Protein AF-A0A4Y3KNE2-F1 (afdb_monomer)

Nearest PDB structures (foldseek):
  3o10-assembly2_C  TM=8.132E-01  e=6.187E-01  Homo sapiens

Secondary structure (DSSP, 8-state):
---EEE--HHHHHHHHHHHHHHHHHHHHHHHTPPSSS-HHHHHHHHHHHHHHHHHHHHHHHHHHSEEE----HHHHHHHHHHT-HHHHHHHHHHHHTS-----

Foldseek 3Di:
DFDKDFDDLVLLVVLLVLLVVLQVLLVVLVVVDDPDDDPSNVSSLVSNLSSLQSNLQSLCCVQPRMDGPDPPLLVSLVSLVVSPDVSPVSSVVSVVSDPPPDD

Structure (mmCIF, N/CA/C/O backbone):
data_AF-A0A4Y3KNE2-F1
#
_entry.id   AF-A0A4Y3KNE2-F1
#
loop_
_atom_site.group_PDB
_atom_site.id
_atom_site.type_symbol
_atom_site.label_atom_id
_atom_site.label_alt_id
_atom_site.label_comp_id
_atom_site.label_asym_id
_atom_site.label_entity_id
_atom_site.label_seq_id
_atom_site.pdbx_PDB_ins_code
_atom_si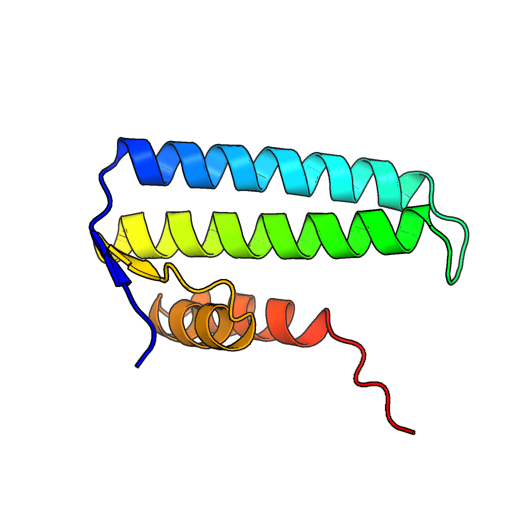te.Cartn_x
_atom_site.Cartn_y
_atom_site.Cartn_z
_atom_site.occupancy
_atom_site.B_iso_or_equiv
_atom_site.auth_seq_id
_atom_site.auth_comp_id
_atom_site.auth_asym_id
_atom_site.auth_atom_id
_atom_site.pdbx_PDB_model_num
ATOM 1 N N . MET A 1 1 ? 8.269 -5.762 19.391 1.00 47.19 1 MET A N 1
ATOM 2 C CA . MET A 1 1 ? 6.898 -5.258 19.168 1.00 47.19 1 MET A CA 1
ATOM 3 C C . MET A 1 1 ? 7.039 -3.852 18.635 1.00 47.19 1 MET A C 1
ATOM 5 O O . MET A 1 1 ? 7.651 -3.043 19.320 1.00 47.19 1 MET A O 1
ATOM 9 N N . GLY A 1 2 ? 6.614 -3.615 17.393 1.00 56.25 2 GLY A N 1
ATOM 10 C CA . GLY A 1 2 ? 6.788 -2.309 16.760 1.00 56.25 2 GLY A CA 1
ATOM 11 C C . GLY A 1 2 ? 5.881 -1.263 17.397 1.00 56.25 2 GLY A C 1
ATOM 12 O O . GLY A 1 2 ? 4.775 -1.589 17.833 1.00 56.25 2 GLY A O 1
ATOM 13 N N . ARG A 1 3 ? 6.351 -0.018 17.488 1.00 72.00 3 ARG A N 1
ATOM 14 C CA . ARG A 1 3 ? 5.574 1.083 18.077 1.00 72.00 3 ARG A CA 1
ATOM 15 C C . ARG A 1 3 ? 4.297 1.341 17.264 1.00 72.00 3 ARG A C 1
ATOM 17 O O . ARG A 1 3 ? 4.355 1.473 16.039 1.00 72.00 3 ARG A O 1
ATOM 24 N N . THR A 1 4 ? 3.153 1.412 17.944 1.00 76.88 4 THR A N 1
ATOM 25 C CA . THR A 1 4 ? 1.856 1.813 17.375 1.00 76.88 4 THR A CA 1
ATOM 26 C C . THR A 1 4 ? 1.455 3.194 17.884 1.00 76.88 4 THR A C 1
ATOM 28 O O . THR A 1 4 ? 1.868 3.622 18.963 1.00 76.88 4 THR A O 1
ATOM 31 N N . ARG A 1 5 ? 0.658 3.914 17.093 1.00 80.19 5 ARG A N 1
ATOM 32 C CA . ARG A 1 5 ? 0.095 5.219 17.449 1.00 80.19 5 ARG A CA 1
ATOM 33 C C . ARG A 1 5 ? -1.399 5.228 17.176 1.00 80.19 5 ARG A C 1
ATOM 35 O O . ARG A 1 5 ? -1.827 4.762 16.122 1.00 80.19 5 ARG A O 1
ATOM 42 N N . ASN A 1 6 ? -2.162 5.802 18.103 1.00 87.62 6 ASN A N 1
ATOM 43 C CA . ASN A 1 6 ? -3.587 6.061 17.913 1.00 87.62 6 ASN A CA 1
ATOM 44 C C . ASN A 1 6 ? -3.804 7.070 16.784 1.00 87.62 6 ASN A C 1
ATOM 46 O O . ASN A 1 6 ? -3.054 8.041 16.655 1.00 87.62 6 ASN A O 1
ATOM 50 N N . THR A 1 7 ? -4.854 6.857 16.004 1.00 87.56 7 THR A N 1
ATOM 51 C CA . THR A 1 7 ? -5.192 7.668 14.830 1.00 87.56 7 THR A CA 1
ATOM 52 C C . THR A 1 7 ? -6.603 8.194 14.909 1.00 87.56 7 THR A C 1
ATOM 54 O O . THR A 1 7 ? -7.525 7.492 15.322 1.00 87.56 7 THR A O 1
ATOM 57 N N . THR A 1 8 ? -6.791 9.417 14.434 1.00 92.75 8 THR A N 1
ATOM 58 C CA . THR A 1 8 ? -8.118 9.978 14.201 1.00 92.75 8 THR A CA 1
ATOM 59 C C . THR A 1 8 ? -8.613 9.644 12.794 1.00 92.75 8 THR A C 1
ATOM 61 O O . THR A 1 8 ? -7.843 9.328 11.886 1.00 92.75 8 THR A O 1
ATOM 64 N N . ALA A 1 9 ? -9.917 9.811 12.562 1.00 89.75 9 ALA A N 1
ATOM 65 C CA . ALA A 1 9 ? -10.486 9.687 11.220 1.00 89.75 9 ALA A CA 1
ATOM 66 C C . ALA A 1 9 ? -9.856 10.667 10.208 1.00 89.75 9 ALA A C 1
ATOM 68 O O . ALA A 1 9 ? -9.820 10.372 9.015 1.00 89.75 9 ALA A O 1
ATOM 69 N N . ARG A 1 10 ? -9.363 11.827 10.668 1.00 93.19 10 ARG A N 1
ATOM 70 C CA . ARG A 1 10 ? -8.632 12.783 9.826 1.00 93.19 10 ARG A CA 1
ATOM 71 C C . ARG A 1 10 ? -7.274 12.216 9.416 1.00 93.19 10 ARG A C 1
ATOM 73 O O . ARG A 1 10 ? -6.990 12.197 8.225 1.00 93.19 10 ARG A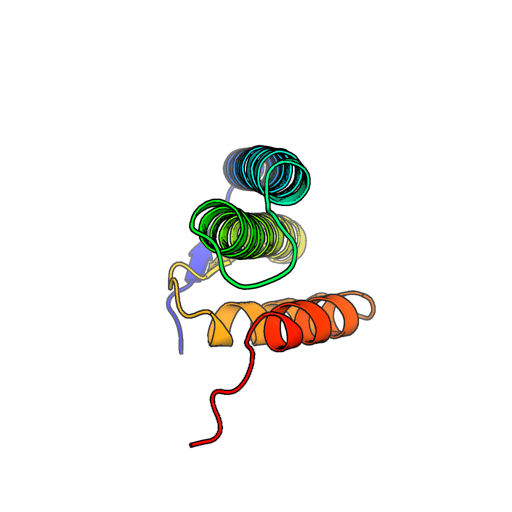 O 1
ATOM 80 N N . ASP A 1 11 ? -6.503 11.688 10.366 1.00 90.06 11 ASP A N 1
ATOM 81 C CA . ASP A 1 11 ? -5.175 11.117 10.090 1.00 90.06 11 ASP A CA 1
ATOM 82 C C . ASP A 1 11 ? -5.273 9.943 9.099 1.00 90.06 11 ASP A C 1
ATOM 84 O O . ASP A 1 11 ? -4.475 9.832 8.170 1.00 90.06 11 ASP A O 1
ATOM 88 N N . ASN A 1 12 ? -6.319 9.118 9.222 1.00 90.25 12 ASN A N 1
ATOM 89 C CA . ASN A 1 12 ? -6.586 8.015 8.293 1.00 90.25 12 ASN A CA 1
ATOM 90 C C . ASN A 1 12 ? -6.876 8.508 6.869 1.00 90.25 12 ASN A C 1
ATOM 92 O O . ASN A 1 12 ? -6.385 7.936 5.895 1.00 90.25 12 ASN A O 1
ATOM 96 N N . ARG A 1 13 ? -7.670 9.581 6.731 1.00 93.25 13 ARG A N 1
ATOM 97 C CA . ARG A 1 13 ? -7.957 10.192 5.423 1.00 93.25 13 ARG A CA 1
ATOM 98 C C . ARG A 1 13 ? -6.711 10.813 4.807 1.00 93.25 13 ARG A C 1
ATOM 100 O O . ARG A 1 13 ? -6.508 10.664 3.607 1.00 93.25 13 ARG A O 1
ATOM 107 N N . GLU A 1 14 ? -5.878 11.461 5.614 1.00 94.94 14 GLU A N 1
ATOM 108 C CA . GLU A 1 14 ? -4.598 12.016 5.165 1.00 94.94 14 GLU A CA 1
ATOM 109 C C . GLU A 1 14 ? -3.669 10.911 4.669 1.00 94.94 14 GLU A C 1
ATOM 111 O O . GLU A 1 14 ? -3.131 11.016 3.571 1.00 94.94 14 GLU A O 1
ATOM 116 N N . ARG A 1 15 ? -3.571 9.791 5.395 1.00 91.31 15 ARG A N 1
ATOM 117 C CA . ARG A 1 15 ? -2.802 8.626 4.941 1.00 91.31 15 ARG A CA 1
ATOM 118 C C . ARG A 1 15 ? -3.339 8.024 3.649 1.00 91.31 15 ARG A C 1
ATOM 120 O O . ARG A 1 15 ? -2.552 7.718 2.756 1.00 91.31 15 ARG A O 1
ATOM 127 N N . ALA A 1 16 ? -4.658 7.929 3.498 1.00 93.06 16 ALA A N 1
ATOM 128 C CA . ALA A 1 16 ? -5.265 7.475 2.250 1.00 93.06 16 ALA A CA 1
ATOM 129 C C . ALA A 1 16 ? -4.982 8.435 1.080 1.00 93.06 16 ALA A C 1
ATOM 131 O O . ALA A 1 16 ? -4.757 7.979 -0.040 1.00 93.06 16 ALA A O 1
ATOM 132 N N . ALA A 1 17 ? -4.971 9.749 1.322 1.00 96.56 17 ALA A N 1
ATOM 133 C CA . ALA A 1 17 ? -4.601 10.737 0.313 1.00 96.56 17 ALA A CA 1
ATOM 134 C C . ALA A 1 17 ? -3.124 10.593 -0.086 1.00 96.56 17 ALA A C 1
ATOM 136 O O . ALA A 1 17 ? -2.830 10.433 -1.265 1.00 96.56 17 ALA A O 1
ATOM 137 N N . THR A 1 18 ? -2.207 10.517 0.885 1.00 95.06 18 THR A N 1
ATOM 138 C CA . THR A 1 18 ? -0.775 10.274 0.634 1.00 95.06 18 THR A CA 1
ATOM 139 C C . THR A 1 18 ? -0.533 8.987 -0.158 1.00 95.06 18 THR A C 1
ATOM 141 O O . THR A 1 18 ? 0.314 8.958 -1.049 1.00 95.06 18 THR A O 1
ATOM 144 N N . ALA A 1 19 ? -1.290 7.923 0.126 1.00 93.94 19 ALA A N 1
ATOM 145 C CA . ALA A 1 19 ? -1.197 6.675 -0.624 1.00 93.94 19 ALA A CA 1
ATOM 146 C C . ALA A 1 19 ? -1.532 6.858 -2.111 1.00 93.94 19 ALA A C 1
ATOM 148 O O . ALA A 1 19 ? -0.843 6.311 -2.970 1.00 93.94 19 ALA A O 1
ATOM 149 N N . ARG A 1 20 ? -2.574 7.641 -2.415 1.00 96.88 20 ARG A N 1
ATOM 150 C CA . ARG A 1 20 ? -3.003 7.921 -3.792 1.00 96.88 20 ARG A CA 1
ATOM 151 C C . ARG A 1 20 ? -1.967 8.744 -4.548 1.00 96.88 20 ARG A C 1
ATOM 153 O O . ARG A 1 20 ? -1.643 8.377 -5.669 1.00 96.88 20 ARG A O 1
ATOM 160 N N . GLU A 1 21 ? -1.398 9.768 -3.916 1.00 98.12 21 GLU A N 1
ATOM 161 C CA . GLU A 1 21 ? -0.336 10.597 -4.509 1.00 98.12 21 GLU A CA 1
ATOM 162 C C . GLU A 1 21 ? 0.888 9.757 -4.889 1.00 98.12 21 GLU A C 1
ATOM 164 O O . GLU A 1 21 ? 1.357 9.778 -6.025 1.00 98.12 21 GLU A O 1
ATOM 169 N N . HIS A 1 22 ? 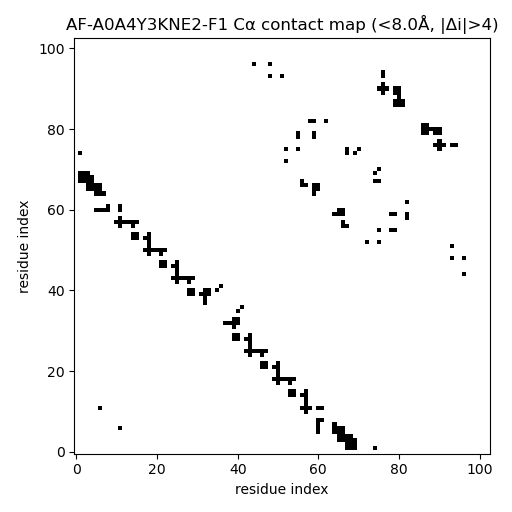1.380 8.930 -3.961 1.00 93.00 22 HIS A N 1
ATOM 170 C CA . HIS A 1 22 ? 2.501 8.042 -4.258 1.00 93.00 22 HIS A CA 1
ATOM 171 C C . HIS A 1 22 ? 2.167 7.015 -5.345 1.00 93.00 22 HIS A C 1
ATOM 173 O O . HIS A 1 22 ? 3.026 6.697 -6.167 1.00 93.00 22 HIS A O 1
ATOM 179 N N . TYR A 1 23 ? 0.936 6.504 -5.378 1.00 92.50 23 TYR A N 1
ATOM 180 C CA . TYR A 1 23 ? 0.514 5.572 -6.418 1.00 92.50 23 TYR A CA 1
ATOM 181 C C . TYR A 1 23 ? 0.458 6.237 -7.796 1.00 92.50 23 TYR A C 1
ATOM 183 O O . TYR A 1 23 ? 0.901 5.639 -8.774 1.00 92.50 23 TYR A O 1
ATOM 191 N N . GLN A 1 24 ? -0.017 7.480 -7.868 1.00 97.06 24 GLN A N 1
ATOM 192 C CA . GLN A 1 24 ? -0.008 8.259 -9.100 1.00 97.06 24 GLN A CA 1
ATOM 193 C C . GLN A 1 24 ? 1.425 8.474 -9.605 1.00 97.06 24 GLN A C 1
ATOM 195 O O . GLN A 1 24 ? 1.721 8.142 -10.749 1.00 97.06 24 GLN A O 1
ATOM 200 N N . VAL A 1 25 ? 2.347 8.909 -8.738 1.00 94.19 25 VAL A N 1
ATOM 201 C CA . VAL A 1 25 ? 3.767 9.047 -9.111 1.00 94.19 25 VAL A CA 1
ATOM 202 C C . VAL A 1 25 ? 4.350 7.711 -9.579 1.00 94.19 25 VAL A C 1
ATOM 204 O O . VAL A 1 25 ? 5.155 7.676 -10.508 1.00 94.19 25 VAL A O 1
ATOM 207 N N . ALA A 1 26 ? 3.971 6.597 -8.946 1.00 88.19 26 ALA A N 1
ATOM 208 C CA . ALA A 1 26 ? 4.436 5.280 -9.362 1.00 88.19 26 ALA A CA 1
ATOM 209 C C . ALA A 1 26 ? 3.984 4.927 -10.788 1.00 88.19 26 ALA A C 1
ATOM 211 O O . ALA A 1 26 ? 4.800 4.438 -11.566 1.00 88.19 26 ALA A O 1
ATOM 212 N N . GLN A 1 27 ? 2.723 5.210 -11.127 1.00 92.38 27 GLN A N 1
ATOM 213 C CA . GLN A 1 27 ? 2.157 5.001 -12.464 1.00 92.38 27 GLN A CA 1
ATOM 214 C C . GLN A 1 27 ? 2.878 5.857 -13.513 1.00 92.38 27 GLN A C 1
ATOM 216 O O . GLN A 1 27 ? 3.436 5.316 -14.464 1.00 92.38 27 GLN A O 1
ATOM 221 N N . GLU A 1 28 ? 2.982 7.168 -13.283 1.00 94.62 28 GLU A N 1
ATOM 222 C CA . GLU A 1 28 ? 3.639 8.104 -14.208 1.00 94.62 28 GLU A CA 1
ATOM 223 C C . GLU A 1 28 ? 5.097 7.703 -14.491 1.00 94.62 28 GLU A C 1
ATOM 225 O O . GLU A 1 28 ? 5.584 7.765 -15.619 1.00 94.62 28 GLU A O 1
ATOM 230 N N . ARG A 1 29 ? 5.823 7.255 -13.459 1.00 91.25 29 ARG A N 1
ATOM 231 C CA . ARG A 1 29 ? 7.221 6.829 -13.610 1.00 91.25 29 ARG A CA 1
ATOM 232 C C . ARG A 1 29 ? 7.367 5.470 -14.272 1.00 91.25 29 ARG A C 1
ATOM 234 O O . ARG A 1 29 ? 8.382 5.250 -14.928 1.00 91.25 29 ARG A O 1
ATOM 241 N N . LEU A 1 30 ? 6.390 4.584 -14.106 1.00 86.25 30 LEU A N 1
ATOM 242 C CA . LEU A 1 30 ? 6.371 3.295 -14.783 1.00 86.25 30 LEU A CA 1
ATOM 243 C C . LEU A 1 30 ? 6.142 3.470 -16.288 1.00 86.25 30 LEU A C 1
ATOM 245 O O . LEU A 1 30 ? 6.832 2.829 -17.069 1.00 86.25 30 LEU A O 1
ATOM 249 N N . GLU A 1 31 ? 5.254 4.380 -16.694 1.00 92.31 31 GLU A N 1
ATOM 250 C CA . GLU A 1 31 ? 5.008 4.702 -18.111 1.00 92.31 31 GLU A CA 1
ATOM 251 C C . GLU A 1 31 ? 6.247 5.276 -18.812 1.00 92.31 31 GLU A C 1
ATOM 253 O O . GLU A 1 31 ? 6.477 5.034 -19.994 1.00 92.31 31 GLU A O 1
ATOM 258 N N . MET A 1 32 ? 7.073 6.020 -18.075 1.00 89.56 32 MET A N 1
ATOM 259 C CA . MET A 1 32 ? 8.334 6.568 -18.576 1.00 89.56 32 MET A CA 1
ATOM 260 C C . MET A 1 32 ? 9.504 5.573 -18.538 1.00 89.56 32 MET A C 1
ATOM 262 O O . MET A 1 32 ? 10.595 5.897 -19.017 1.00 89.56 32 MET A O 1
ATOM 266 N N . ALA A 1 33 ? 9.342 4.417 -17.892 1.00 86.44 33 ALA A N 1
ATOM 267 C CA . ALA A 1 33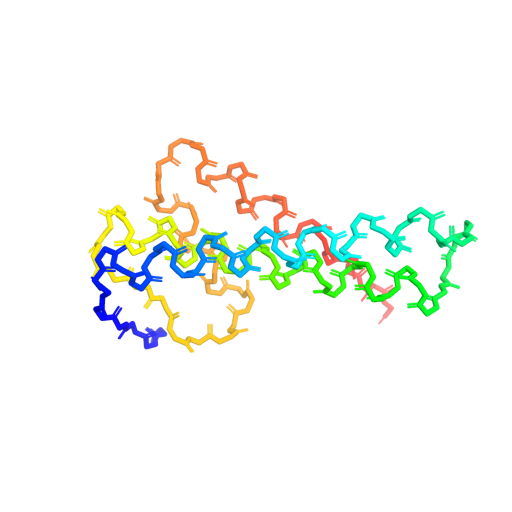 ? 10.441 3.490 -17.687 1.00 86.44 33 ALA A CA 1
ATOM 268 C C . ALA A 1 33 ? 10.693 2.663 -18.959 1.00 86.44 33 ALA A C 1
ATOM 270 O O . ALA A 1 33 ? 9.770 2.021 -19.456 1.00 86.44 33 ALA A O 1
ATOM 271 N N . PRO A 1 34 ? 11.934 2.624 -19.481 1.00 83.56 34 PRO A N 1
ATOM 272 C CA . PRO A 1 34 ? 12.291 1.647 -20.501 1.00 83.56 34 PRO A CA 1
ATOM 273 C C . PRO A 1 34 ? 12.243 0.230 -19.918 1.00 83.56 34 PRO A C 1
ATOM 275 O O . PRO A 1 34 ? 12.363 0.047 -18.702 1.00 83.56 34 PRO A O 1
ATOM 278 N N . ASP A 1 35 ? 12.154 -0.771 -20.793 1.00 77.56 35 ASP A N 1
ATOM 279 C CA . ASP A 1 35 ? 12.273 -2.169 -20.392 1.00 77.56 35 ASP A CA 1
ATOM 280 C C . ASP A 1 35 ? 13.611 -2.406 -19.671 1.00 77.56 35 ASP A C 1
ATOM 282 O O . ASP A 1 35 ? 14.695 -2.182 -20.216 1.00 77.56 35 ASP A O 1
ATOM 286 N N . GLY A 1 36 ? 13.532 -2.867 -18.421 1.00 71.25 36 GLY A N 1
ATOM 287 C CA . GLY A 1 36 ? 14.692 -3.161 -17.583 1.00 71.25 36 GLY A CA 1
ATOM 288 C C . GLY A 1 36 ? 14.998 -2.107 -16.514 1.00 71.25 36 GLY A C 1
ATOM 289 O O . GLY A 1 36 ? 14.174 -1.277 -16.133 1.00 71.25 36 GLY A O 1
ATOM 290 N N . ALA A 1 37 ? 16.200 -2.201 -15.941 1.00 75.56 37 ALA A N 1
ATOM 291 C CA . ALA A 1 37 ? 16.603 -1.356 -14.824 1.00 75.56 37 ALA A CA 1
ATOM 292 C C . ALA A 1 37 ? 16.860 0.087 -15.286 1.00 75.56 37 ALA A C 1
ATOM 294 O O . ALA A 1 37 ? 17.714 0.341 -16.132 1.00 75.56 37 ALA A O 1
ATOM 295 N N . SER A 1 38 ? 16.156 1.043 -14.682 1.00 87.00 38 SER A N 1
ATOM 296 C CA . SER A 1 38 ? 16.305 2.474 -14.954 1.00 87.00 38 SER A CA 1
ATOM 297 C C . SER A 1 38 ? 15.994 3.304 -13.711 1.00 87.00 38 SER A C 1
ATOM 299 O O . SER A 1 38 ? 15.352 2.826 -12.774 1.00 87.00 38 SER A O 1
ATOM 301 N N . SER A 1 39 ? 16.419 4.569 -13.690 1.00 85.19 39 SER A N 1
ATOM 302 C CA . SER A 1 39 ? 16.055 5.493 -12.608 1.00 85.19 39 SER A CA 1
ATOM 303 C C . SER A 1 39 ? 14.537 5.680 -12.509 1.00 85.19 39 SER A C 1
ATOM 305 O O . SER A 1 39 ? 14.003 5.697 -11.403 1.00 85.19 39 SER A O 1
ATOM 307 N N . ALA A 1 40 ? 13.832 5.733 -13.643 1.00 80.25 40 ALA A N 1
ATOM 308 C CA . ALA A 1 40 ? 12.374 5.796 -13.694 1.00 80.25 40 ALA A CA 1
ATOM 309 C C . ALA A 1 40 ? 11.724 4.557 -13.053 1.00 80.25 40 ALA A C 1
ATOM 311 O O . ALA A 1 40 ? 10.898 4.709 -12.155 1.00 80.25 40 ALA A O 1
ATOM 312 N N . ALA A 1 41 ? 12.172 3.346 -13.411 1.00 77.62 41 ALA A N 1
ATOM 313 C CA . ALA A 1 41 ? 11.683 2.101 -12.814 1.00 77.62 41 ALA A CA 1
ATOM 314 C C . ALA A 1 41 ? 11.931 2.041 -11.295 1.00 77.62 41 ALA A C 1
ATOM 316 O O . ALA A 1 41 ? 11.060 1.624 -10.532 1.00 77.62 41 ALA A O 1
ATOM 317 N N . GLN A 1 42 ? 13.095 2.510 -10.833 1.00 80.19 42 GLN A N 1
ATOM 318 C CA . GLN A 1 42 ? 13.431 2.534 -9.406 1.00 80.19 42 GLN A CA 1
ATOM 319 C C . GLN A 1 42 ? 12.572 3.532 -8.618 1.00 80.19 42 GLN A C 1
ATOM 321 O O . GLN A 1 42 ? 12.141 3.229 -7.501 1.00 80.19 42 GLN A O 1
ATOM 326 N N . VAL A 1 43 ? 12.284 4.706 -9.191 1.00 87.50 43 VAL A N 1
ATOM 327 C CA . VAL A 1 43 ? 11.369 5.683 -8.581 1.00 87.50 43 VAL A CA 1
ATOM 328 C C . VAL A 1 43 ? 9.936 5.152 -8.590 1.00 87.50 43 VAL A C 1
ATOM 330 O O . VAL A 1 43 ? 9.252 5.276 -7.578 1.00 87.50 43 VAL A O 1
ATOM 333 N N . ALA A 1 44 ? 9.499 4.505 -9.674 1.00 83.44 44 ALA A N 1
ATOM 334 C CA . ALA A 1 44 ? 8.184 3.874 -9.751 1.00 83.44 44 ALA A CA 1
ATOM 335 C C . ALA A 1 44 ? 8.002 2.828 -8.641 1.00 83.44 44 ALA A C 1
ATOM 337 O O . ALA A 1 44 ? 7.043 2.890 -7.870 1.00 83.44 44 ALA A O 1
ATOM 338 N N . ALA A 1 45 ? 8.972 1.921 -8.495 1.00 82.12 45 ALA A N 1
ATOM 339 C CA . ALA A 1 45 ? 8.967 0.902 -7.452 1.00 82.12 45 ALA A CA 1
ATOM 340 C C . ALA A 1 45 ? 8.973 1.511 -6.038 1.00 82.12 45 ALA A C 1
ATOM 342 O O . ALA A 1 45 ? 8.176 1.113 -5.188 1.00 82.12 45 ALA A O 1
ATOM 343 N N . SER A 1 46 ? 9.827 2.508 -5.787 1.00 82.44 46 SER A N 1
ATOM 344 C CA . SER A 1 46 ? 9.922 3.163 -4.473 1.00 82.44 46 SER A CA 1
ATOM 345 C C . SER A 1 46 ? 8.627 3.892 -4.099 1.00 82.44 46 SER A C 1
ATOM 347 O O . SER A 1 46 ? 8.128 3.734 -2.984 1.00 82.44 46 SER A O 1
ATOM 349 N N . SER A 1 47 ? 8.035 4.632 -5.039 1.00 85.50 47 SER A N 1
ATOM 350 C CA . SER A 1 47 ? 6.741 5.291 -4.852 1.00 85.50 47 SER A CA 1
ATOM 351 C C . SER A 1 47 ? 5.618 4.281 -4.619 1.00 85.50 47 SER A C 1
ATOM 353 O O . SER A 1 47 ? 4.806 4.476 -3.719 1.00 85.50 47 SER A O 1
ATOM 355 N N . ALA A 1 48 ? 5.601 3.154 -5.335 1.00 84.25 48 ALA A N 1
ATOM 356 C CA . ALA A 1 48 ? 4.611 2.100 -5.112 1.00 84.25 48 ALA A CA 1
ATOM 357 C C . ALA A 1 48 ? 4.704 1.503 -3.696 1.00 84.25 48 ALA A C 1
ATOM 359 O O . ALA A 1 48 ? 3.680 1.257 -3.054 1.00 84.25 48 ALA A O 1
ATOM 360 N N . VAL A 1 49 ? 5.921 1.315 -3.174 1.00 85.62 49 VAL A N 1
ATOM 361 C CA . VAL A 1 49 ? 6.134 0.860 -1.791 1.00 85.62 49 VAL A CA 1
ATOM 362 C C . VAL A 1 49 ? 5.600 1.883 -0.787 1.00 85.62 49 VAL A C 1
ATOM 364 O O . VAL A 1 49 ? 4.880 1.507 0.138 1.00 85.62 49 VAL A O 1
ATOM 367 N N . LEU A 1 50 ? 5.891 3.174 -0.973 1.00 87.50 50 LEU A N 1
ATOM 368 C CA . LEU A 1 50 ? 5.379 4.237 -0.099 1.00 87.50 50 LEU A CA 1
ATOM 369 C C . LEU A 1 50 ? 3.848 4.337 -0.145 1.00 87.50 50 LEU A C 1
ATOM 371 O O . LEU A 1 50 ? 3.211 4.483 0.901 1.00 87.50 50 LEU A O 1
ATOM 375 N N . ALA A 1 51 ? 3.253 4.180 -1.331 1.00 88.44 51 ALA A N 1
ATOM 376 C CA . ALA A 1 51 ? 1.806 4.125 -1.507 1.00 88.44 51 ALA A CA 1
ATOM 377 C C . ALA A 1 51 ? 1.183 2.981 -0.698 1.00 88.44 51 ALA A C 1
ATOM 379 O O . ALA A 1 51 ? 0.219 3.187 0.039 1.00 88.44 51 ALA A O 1
ATOM 380 N N . ALA A 1 52 ? 1.765 1.783 -0.791 1.00 84.00 52 ALA A N 1
ATOM 381 C CA . ALA A 1 52 ? 1.286 0.609 -0.072 1.00 84.00 52 ALA A CA 1
ATOM 382 C C . ALA A 1 52 ? 1.374 0.782 1.453 1.00 84.00 52 ALA A C 1
ATOM 384 O O . ALA A 1 52 ? 0.448 0.392 2.165 1.00 84.00 52 ALA A O 1
ATOM 385 N N . ILE A 1 53 ? 2.446 1.394 1.963 1.00 83.75 53 ILE A N 1
ATOM 386 C CA . ILE A 1 53 ? 2.600 1.675 3.399 1.00 83.75 53 ILE A CA 1
ATOM 387 C C . ILE A 1 53 ? 1.519 2.649 3.867 1.00 83.75 53 ILE A C 1
ATOM 389 O O . ILE A 1 53 ? 0.780 2.338 4.796 1.00 83.75 53 ILE A O 1
ATOM 393 N N . ALA A 1 54 ? 1.361 3.784 3.183 1.00 88.06 54 ALA A N 1
ATOM 394 C CA . ALA A 1 54 ? 0.359 4.779 3.553 1.00 88.06 54 ALA A CA 1
ATOM 395 C C . ALA A 1 54 ? -1.079 4.223 3.457 1.00 88.06 54 ALA A C 1
ATOM 397 O O . ALA A 1 54 ? -1.922 4.530 4.300 1.00 88.06 54 ALA A O 1
ATOM 398 N N . ALA A 1 55 ? -1.359 3.350 2.482 1.00 87.25 55 ALA A N 1
ATOM 399 C CA . ALA A 1 55 ? -2.644 2.657 2.379 1.00 87.25 55 ALA A CA 1
ATOM 400 C C . ALA A 1 55 ? -2.865 1.669 3.536 1.00 87.2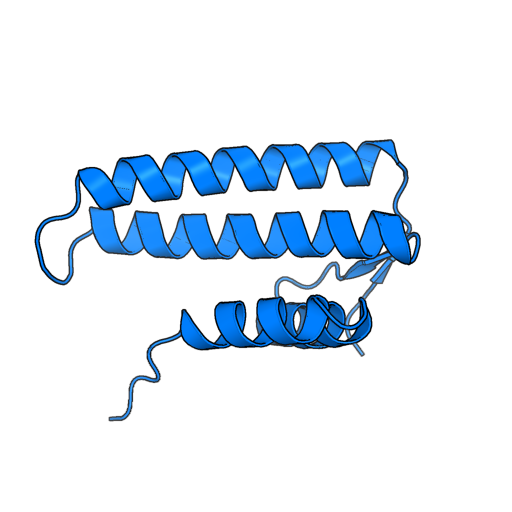5 55 ALA A C 1
ATOM 402 O O . ALA A 1 55 ? -3.974 1.571 4.070 1.00 87.25 55 ALA A O 1
ATOM 403 N N . SER A 1 56 ? -1.812 0.956 3.942 1.00 83.50 56 SER A N 1
ATOM 404 C CA . SER A 1 56 ? -1.847 0.036 5.086 1.00 83.50 56 SER A CA 1
ATOM 405 C C . SER A 1 56 ? -2.120 0.792 6.381 1.00 83.50 56 SER A C 1
ATOM 407 O O . SER A 1 56 ? -2.986 0.384 7.149 1.00 83.50 56 SER A O 1
ATOM 409 N N . ASP A 1 57 ? -1.455 1.930 6.580 1.00 84.88 57 ASP A N 1
ATOM 410 C CA . ASP A 1 57 ? -1.672 2.823 7.717 1.00 84.88 57 ASP A CA 1
ATOM 411 C C . ASP A 1 57 ? -3.112 3.329 7.779 1.00 84.88 57 ASP A C 1
ATOM 413 O O . ASP A 1 57 ? -3.748 3.253 8.828 1.00 84.88 57 ASP A O 1
ATOM 417 N N . ALA A 1 58 ? -3.653 3.795 6.649 1.00 88.12 58 ALA A N 1
ATOM 418 C CA . ALA A 1 58 ? -5.037 4.249 6.566 1.00 88.12 58 ALA A CA 1
ATOM 419 C C . ALA A 1 58 ? -6.034 3.124 6.886 1.00 88.12 58 ALA A C 1
ATOM 421 O O . ALA A 1 58 ? -7.021 3.353 7.585 1.00 88.12 58 ALA A O 1
ATOM 422 N N . THR A 1 59 ? -5.765 1.907 6.402 1.00 86.38 59 THR A N 1
ATOM 423 C CA . THR A 1 59 ? -6.613 0.729 6.639 1.00 86.38 59 THR A CA 1
ATOM 424 C C . THR A 1 59 ? -6.565 0.301 8.104 1.00 86.38 59 THR A C 1
ATOM 426 O O . THR A 1 59 ? -7.613 0.137 8.724 1.00 86.38 59 THR A O 1
ATOM 429 N N . CYS A 1 60 ? -5.366 0.176 8.681 1.00 83.75 60 CYS A N 1
ATOM 430 C CA . CYS A 1 60 ? -5.182 -0.183 10.087 1.00 83.75 60 CYS A CA 1
ATOM 431 C C . CYS A 1 60 ? -5.781 0.884 11.004 1.00 83.75 60 CYS A C 1
ATOM 433 O O . CYS A 1 60 ? -6.544 0.560 11.907 1.00 83.75 60 CYS A O 1
ATOM 435 N N . GLY A 1 61 ? -5.521 2.161 10.729 1.00 87.50 61 GLY A N 1
ATOM 436 C CA . GLY A 1 61 ? -6.085 3.259 11.501 1.00 87.50 61 GLY A CA 1
ATOM 437 C C . GLY A 1 61 ? -7.611 3.329 11.410 1.00 87.50 61 GLY A C 1
ATOM 438 O O . GLY A 1 61 ? -8.265 3.698 12.386 1.00 87.50 61 GLY A O 1
ATOM 439 N N . HIS A 1 62 ? -8.208 2.951 10.273 1.00 84.94 62 HIS A N 1
ATOM 440 C CA . HIS A 1 62 ? -9.664 2.882 10.122 1.00 84.94 62 HIS A CA 1
ATOM 441 C C . HIS A 1 62 ? -10.277 1.676 10.848 1.00 84.94 62 HIS A C 1
ATOM 443 O O . HIS A 1 62 ? -11.297 1.831 11.512 1.00 84.94 62 HIS A O 1
ATOM 449 N N . ALA A 1 63 ? -9.660 0.497 10.740 1.00 83.69 63 ALA A N 1
ATOM 450 C CA . ALA A 1 63 ? -10.186 -0.744 11.309 1.00 83.69 63 ALA A CA 1
ATOM 451 C C . ALA A 1 63 ? -9.904 -0.897 12.814 1.00 83.69 63 ALA A C 1
ATOM 453 O O . ALA A 1 63 ? -10.733 -1.434 13.542 1.00 83.69 63 ALA A O 1
ATOM 454 N N . LEU A 1 64 ? -8.737 -0.439 13.276 1.00 84.44 64 LEU A N 1
ATOM 455 C CA . LEU A 1 64 ? -8.209 -0.684 14.624 1.00 84.44 64 LEU A CA 1
ATOM 456 C C . LEU A 1 64 ? -8.083 0.595 15.464 1.00 84.44 64 LEU A C 1
ATOM 458 O O . LEU A 1 64 ? -7.784 0.513 16.651 1.00 84.44 64 LEU A O 1
ATOM 462 N N . GLY A 1 65 ? -8.255 1.782 14.868 1.00 85.38 65 GLY A N 1
ATOM 463 C CA . GLY A 1 65 ? -8.033 3.064 15.551 1.00 85.38 65 GLY A CA 1
ATOM 464 C C . GLY A 1 65 ? -6.558 3.392 15.813 1.00 85.38 65 GLY A C 1
ATOM 465 O O . GLY A 1 65 ? -6.259 4.380 16.486 1.00 85.38 65 GLY A O 1
ATOM 466 N N . GLN A 1 66 ? -5.633 2.586 15.284 1.00 81.56 66 GLN A N 1
ATOM 467 C CA . GLN A 1 66 ? -4.191 2.743 15.447 1.00 81.56 66 GLN A CA 1
ATOM 468 C C . GLN A 1 66 ? -3.419 2.170 14.249 1.00 81.56 66 GLN A C 1
ATOM 470 O O . GLN A 1 66 ? -3.886 1.250 13.579 1.00 81.56 66 GLN A O 1
ATOM 475 N N . HIS A 1 67 ? -2.206 2.669 14.010 1.00 74.38 67 HIS A N 1
ATOM 476 C CA . HIS A 1 67 ? -1.291 2.139 12.990 1.00 74.38 67 HIS A CA 1
ATOM 477 C C . HIS A 1 67 ? 0.162 2.117 13.482 1.00 74.38 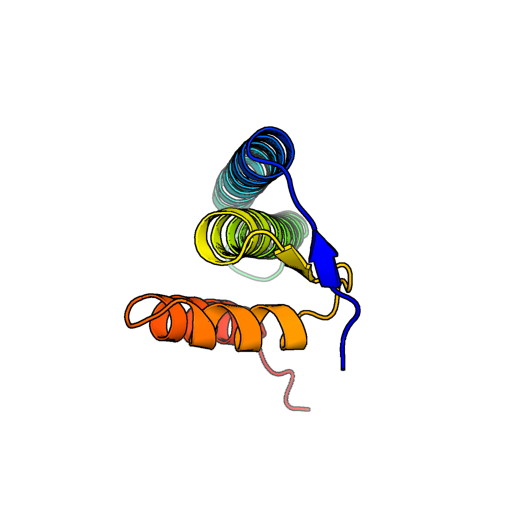67 HIS A C 1
ATOM 479 O O . HIS A 1 67 ? 0.493 2.746 14.492 1.00 74.38 67 HIS A O 1
ATOM 485 N N . SER A 1 68 ? 1.035 1.363 12.806 1.00 71.81 68 SER A N 1
ATOM 486 C CA . SER A 1 68 ? 2.451 1.300 13.180 1.00 71.81 68 SER A CA 1
ATOM 487 C C . SER A 1 68 ? 3.185 2.572 12.769 1.00 71.81 68 SER A C 1
ATOM 489 O O . SER A 1 68 ? 2.991 3.091 11.677 1.00 71.81 68 SER A O 1
ATOM 491 N N . THR A 1 69 ? 4.055 3.074 13.642 1.00 69.94 69 THR A N 1
ATOM 492 C CA . THR A 1 69 ? 4.929 4.218 13.336 1.00 69.94 69 THR A CA 1
ATOM 493 C C . THR A 1 69 ? 6.283 3.800 12.781 1.00 69.94 69 THR A C 1
ATOM 495 O O . THR A 1 69 ? 7.113 4.654 12.477 1.00 69.94 69 THR A O 1
ATOM 498 N N . GLU A 1 70 ? 6.559 2.501 12.713 1.00 64.62 70 GLU A N 1
ATOM 499 C CA . GLU A 1 70 ? 7.830 2.004 12.208 1.00 64.62 70 GLU A CA 1
ATOM 500 C C . GLU A 1 70 ? 7.760 1.850 10.691 1.00 64.62 70 GLU A C 1
ATOM 502 O O . GLU A 1 70 ? 6.880 1.181 10.159 1.00 64.62 70 GLU A O 1
ATOM 507 N N . GLN A 1 71 ? 8.743 2.418 9.989 1.00 52.84 71 GLN A N 1
ATOM 508 C CA . GLN A 1 71 ? 8.952 2.210 8.550 1.00 52.84 71 GLN A CA 1
ATOM 509 C C . GLN A 1 71 ? 9.441 0.783 8.226 1.00 52.84 71 GLN A C 1
ATOM 511 O O . GLN A 1 71 ? 9.931 0.530 7.127 1.00 52.84 71 GLN A O 1
ATOM 516 N N . ASP A 1 72 ? 9.347 -0.159 9.171 1.00 54.34 72 ASP A N 1
ATOM 517 C CA . ASP A 1 72 ? 9.738 -1.541 8.937 1.00 54.34 72 ASP A CA 1
ATOM 518 C C . ASP A 1 72 ? 8.732 -2.194 7.982 1.00 54.34 72 ASP A C 1
ATOM 520 O O . ASP A 1 72 ? 7.624 -2.600 8.343 1.00 54.34 72 ASP A O 1
ATOM 524 N N . HIS A 1 73 ? 9.165 -2.323 6.731 1.00 51.47 73 HIS A N 1
ATOM 525 C CA . HIS A 1 73 ? 8.442 -2.956 5.637 1.00 51.47 73 HIS A CA 1
ATOM 526 C C . HIS A 1 73 ? 7.937 -4.373 5.976 1.00 51.47 73 HIS A C 1
ATOM 528 O O . HIS A 1 73 ? 6.943 -4.822 5.402 1.00 51.47 73 HIS A O 1
ATOM 534 N N . ARG A 1 74 ? 8.559 -5.086 6.932 1.00 52.66 74 ARG A N 1
ATOM 535 C CA . ARG A 1 74 ? 8.061 -6.391 7.403 1.00 52.66 74 ARG A CA 1
ATOM 536 C C . ARG A 1 74 ? 6.935 -6.278 8.425 1.00 52.66 74 ARG A C 1
ATOM 538 O O . ARG A 1 74 ? 6.117 -7.194 8.522 1.00 52.66 74 ARG A O 1
ATOM 545 N N . ALA A 1 75 ? 6.897 -5.204 9.209 1.00 49.78 75 ALA A N 1
ATOM 546 C CA . ALA A 1 75 ? 5.832 -4.954 10.173 1.00 49.78 75 ALA A CA 1
ATOM 547 C C . ALA A 1 75 ? 4.513 -4.608 9.464 1.00 49.78 75 ALA A C 1
ATOM 549 O O . ALA A 1 75 ? 3.478 -5.170 9.817 1.00 49.78 75 ALA A O 1
ATOM 550 N N . ALA A 1 76 ? 4.569 -3.806 8.394 1.00 49.69 76 ALA A N 1
ATOM 551 C CA . ALA A 1 76 ? 3.401 -3.467 7.576 1.00 49.69 76 ALA A CA 1
ATOM 552 C C . ALA A 1 76 ? 2.733 -4.706 6.942 1.00 49.69 76 ALA A C 1
ATOM 554 O O . ALA A 1 76 ? 1.512 -4.832 6.961 1.00 49.69 76 ALA A O 1
ATOM 555 N N . GLY A 1 77 ? 3.522 -5.669 6.445 1.00 54.75 77 GLY A N 1
ATOM 556 C CA . GLY A 1 77 ? 2.991 -6.922 5.892 1.00 54.75 77 GLY A CA 1
ATOM 557 C C . GLY A 1 77 ? 2.263 -7.800 6.919 1.00 54.75 77 GLY A C 1
ATOM 558 O O . GLY A 1 77 ? 1.263 -8.419 6.579 1.00 54.75 77 GLY A O 1
ATOM 559 N N . ARG A 1 78 ? 2.724 -7.825 8.176 1.00 57.88 78 ARG A N 1
ATOM 560 C CA . ARG A 1 78 ? 2.063 -8.574 9.261 1.00 57.88 78 ARG A CA 1
ATOM 561 C C . ARG A 1 78 ? 0.761 -7.910 9.715 1.00 57.88 78 ARG A C 1
ATOM 563 O O . ARG A 1 78 ? -0.227 -8.601 9.900 1.00 57.88 78 ARG A O 1
ATOM 570 N N . LEU A 1 79 ? 0.733 -6.580 9.801 1.00 52.16 79 LEU A N 1
ATOM 571 C CA . LEU A 1 79 ? -0.484 -5.831 10.138 1.00 52.16 79 LEU A CA 1
ATOM 572 C C . LEU A 1 79 ? -1.558 -5.943 9.053 1.00 52.16 79 LEU A C 1
ATOM 574 O O . LEU A 1 79 ? -2.740 -6.050 9.362 1.00 52.16 79 LEU A O 1
ATOM 578 N N . LEU A 1 80 ? -1.155 -5.991 7.780 1.00 53.09 80 LEU A N 1
ATOM 579 C CA . LEU A 1 80 ? -2.081 -6.275 6.688 1.00 53.09 80 LEU A CA 1
ATOM 580 C C . LEU A 1 80 ? -2.732 -7.655 6.846 1.00 53.09 80 LEU A C 1
ATOM 582 O O . LEU A 1 80 ? -3.940 -7.744 6.671 1.00 53.09 80 LEU A O 1
ATOM 586 N N . GLU A 1 81 ? -2.002 -8.704 7.241 1.00 57.00 81 GLU A N 1
ATOM 587 C CA . GLU A 1 81 ? -2.565 -10.053 7.467 1.00 57.00 81 GLU A CA 1
ATOM 588 C C . GLU A 1 81 ? -3.676 -10.076 8.535 1.00 57.00 81 GLU A C 1
ATOM 590 O O . GLU A 1 81 ? -4.582 -10.905 8.450 1.00 57.00 81 GLU A O 1
ATOM 595 N N . GLU A 1 82 ? -3.656 -9.134 9.483 1.00 54.53 82 GLU A N 1
ATOM 596 C CA . GLU A 1 82 ? -4.624 -9.019 10.583 1.00 54.53 82 GLU A CA 1
ATOM 597 C C . GLU A 1 82 ? -5.922 -8.279 10.192 1.00 54.53 82 GLU A C 1
ATOM 599 O O . GLU A 1 82 ? -6.921 -8.376 10.902 1.00 54.53 82 GLU A O 1
ATOM 604 N N . THR A 1 83 ? -5.970 -7.596 9.039 1.00 54.56 83 THR A N 1
ATOM 605 C CA . THR A 1 83 ? -7.147 -6.806 8.589 1.00 54.56 83 THR A CA 1
ATOM 606 C C . THR A 1 83 ? -8.299 -7.637 7.994 1.00 54.56 83 THR A C 1
ATOM 608 O O . THR A 1 83 ? -9.278 -7.085 7.491 1.00 54.56 83 THR A O 1
ATOM 611 N N . GLY A 1 84 ? -8.218 -8.970 8.060 1.00 48.56 84 GLY A N 1
ATOM 612 C CA . GLY A 1 84 ? -9.243 -9.894 7.563 1.00 48.56 84 GLY A CA 1
ATOM 613 C C . GLY A 1 84 ? -8.909 -10.521 6.197 1.00 48.56 84 GLY A C 1
ATOM 614 O O . GLY A 1 84 ? -7.760 -10.473 5.756 1.00 48.56 84 GLY A O 1
ATOM 615 N N . PRO A 1 85 ? -9.886 -11.133 5.494 1.00 50.34 85 PRO A N 1
ATOM 616 C CA . PRO A 1 85 ? -9.631 -11.987 4.323 1.00 50.34 85 PRO A CA 1
ATOM 617 C C . PRO A 1 85 ? -8.875 -11.295 3.173 1.00 50.34 85 PRO A C 1
ATOM 619 O O . PRO A 1 85 ? -8.057 -11.922 2.501 1.00 50.34 85 PRO A O 1
ATOM 622 N N . GLY A 1 86 ? -9.102 -9.992 2.963 1.00 53.25 86 GLY A N 1
ATOM 623 C CA . GLY A 1 86 ? -8.387 -9.187 1.959 1.00 53.25 86 GLY A CA 1
ATOM 624 C C . GLY A 1 86 ? -6.959 -8.801 2.366 1.00 53.25 86 GLY A C 1
ATOM 625 O O . GLY A 1 86 ? -6.109 -8.535 1.514 1.00 53.25 86 GLY A O 1
ATOM 626 N N . GLY A 1 87 ? -6.672 -8.837 3.664 1.00 51.94 87 GLY A N 1
ATOM 627 C CA . GLY A 1 87 ? -5.399 -8.472 4.264 1.00 51.94 87 GLY A CA 1
ATOM 628 C C . GLY A 1 87 ? -4.245 -9.404 3.900 1.00 51.94 87 GLY A C 1
ATOM 629 O O . GLY A 1 87 ? -3.150 -8.955 3.558 1.00 51.94 87 GLY A O 1
ATOM 630 N N . GLN A 1 88 ? -4.509 -10.713 3.840 1.00 55.19 88 GLN A N 1
ATOM 631 C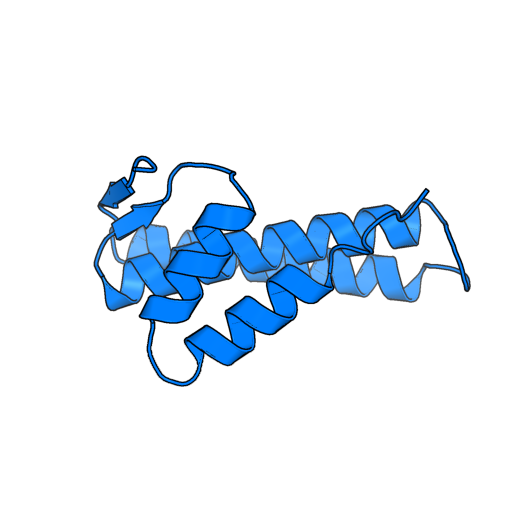 CA . GLN A 1 88 ? -3.517 -11.700 3.395 1.00 55.19 88 GLN A CA 1
ATOM 632 C C . GLN A 1 88 ? -3.127 -11.523 1.920 1.00 55.19 88 GLN A C 1
ATOM 634 O O . GLN A 1 88 ? -1.970 -11.737 1.548 1.00 55.19 88 GLN A O 1
ATOM 639 N N . ALA A 1 89 ? -4.070 -11.120 1.063 1.00 55.75 89 ALA A N 1
ATOM 640 C CA . ALA A 1 89 ? -3.793 -10.862 -0.349 1.00 55.75 89 ALA A CA 1
ATOM 641 C C . ALA A 1 89 ? -2.923 -9.605 -0.532 1.00 55.75 89 ALA A C 1
ATOM 643 O O . ALA A 1 89 ? -1.994 -9.603 -1.344 1.00 55.75 89 ALA A O 1
ATOM 644 N N . LEU A 1 90 ? -3.180 -8.565 0.266 1.00 55.72 90 LEU A N 1
ATOM 645 C CA . LEU A 1 90 ? -2.380 -7.339 0.303 1.00 55.72 90 LEU A CA 1
ATOM 646 C C . LEU A 1 90 ? -0.966 -7.592 0.845 1.00 55.72 90 LEU A C 1
ATOM 648 O O . LEU A 1 90 ? 0.011 -7.154 0.238 1.00 55.72 90 LEU A O 1
ATOM 652 N N . ALA A 1 91 ? -0.836 -8.378 1.915 1.00 56.38 91 ALA A N 1
ATOM 653 C CA . ALA A 1 91 ? 0.452 -8.756 2.495 1.00 56.38 91 ALA A CA 1
ATOM 654 C C . ALA A 1 91 ? 1.321 -9.606 1.556 1.00 56.38 91 ALA A C 1
ATOM 656 O O . ALA A 1 91 ? 2.543 -9.466 1.512 1.00 56.38 91 ALA A O 1
ATOM 657 N N . ARG A 1 92 ? 0.704 -10.483 0.757 1.00 58.03 92 ARG A N 1
ATOM 658 C CA . ARG A 1 92 ? 1.421 -11.250 -0.274 1.00 58.03 92 ARG A CA 1
ATOM 659 C C . ARG A 1 92 ? 1.965 -10.346 -1.380 1.00 58.03 92 ARG A C 1
ATOM 661 O O . ARG A 1 92 ? 3.100 -10.539 -1.807 1.00 58.03 92 ARG A O 1
ATOM 668 N N . LYS A 1 93 ? 1.194 -9.345 -1.816 1.00 58.09 93 LYS A N 1
ATOM 669 C CA . LYS A 1 93 ? 1.621 -8.391 -2.855 1.00 58.09 93 LYS A CA 1
ATOM 670 C C . LYS A 1 93 ? 2.746 -7.471 -2.372 1.00 58.09 93 LYS A C 1
ATOM 672 O O . LYS A 1 93 ? 3.698 -7.268 -3.117 1.00 58.09 93 LYS A O 1
ATOM 677 N N . SER A 1 94 ? 2.697 -6.995 -1.126 1.00 52.22 94 SER A N 1
ATOM 678 C CA . SER A 1 94 ? 3.757 -6.145 -0.556 1.00 52.22 94 SER A CA 1
ATOM 679 C C . SER A 1 94 ? 5.082 -6.887 -0.334 1.00 52.22 94 SER A C 1
ATOM 681 O O . SER A 1 94 ? 6.155 -6.298 -0.464 1.00 52.22 94 SER A O 1
ATOM 683 N N . ARG A 1 95 ? 5.035 -8.199 -0.062 1.00 57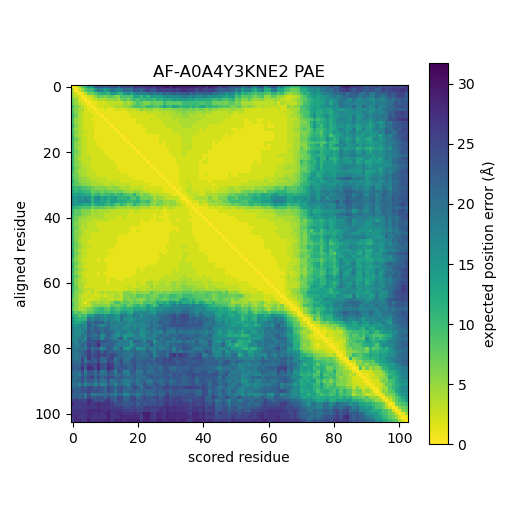.12 95 ARG A N 1
ATOM 684 C CA . ARG A 1 95 ? 6.233 -9.057 -0.007 1.00 57.12 95 ARG A CA 1
ATOM 685 C C . ARG A 1 95 ? 6.816 -9.345 -1.397 1.00 57.12 95 ARG A C 1
ATOM 687 O O . ARG A 1 95 ? 8.029 -9.482 -1.519 1.00 57.12 95 ARG A O 1
ATOM 694 N N . ALA A 1 96 ? 5.975 -9.432 -2.429 1.00 52.47 96 ALA A N 1
ATOM 695 C CA . ALA A 1 96 ? 6.388 -9.759 -3.797 1.00 52.47 96 ALA A CA 1
ATOM 696 C C . ALA A 1 96 ? 7.115 -8.611 -4.524 1.00 52.47 96 ALA A C 1
ATOM 698 O O . ALA A 1 96 ? 7.916 -8.871 -5.415 1.00 52.47 96 ALA A O 1
ATOM 699 N N . SER A 1 97 ? 6.907 -7.354 -4.120 1.00 47.31 97 SER A N 1
ATOM 700 C CA . SER A 1 97 ? 7.647 -6.188 -4.637 1.00 47.31 97 SER A CA 1
ATOM 701 C C . SER A 1 97 ? 9.120 -6.122 -4.199 1.00 47.31 97 SER A C 1
ATOM 703 O O . SER A 1 97 ? 9.826 -5.182 -4.553 1.00 47.31 97 SER A O 1
ATOM 705 N N . HIS A 1 98 ? 9.607 -7.113 -3.446 1.00 32.91 98 HIS A N 1
ATOM 706 C CA . HIS A 1 98 ? 11.022 -7.283 -3.145 1.00 32.91 98 HIS A CA 1
ATOM 707 C C . HIS A 1 98 ? 11.581 -8.413 -4.026 1.00 32.91 98 HIS A C 1
ATOM 709 O O . HIS A 1 98 ? 11.367 -9.587 -3.703 1.00 32.91 98 HIS A O 1
ATOM 715 N N . PRO A 1 99 ? 12.305 -8.123 -5.126 1.00 40.38 99 PRO A N 1
ATOM 716 C CA . PRO A 1 99 ? 13.121 -9.150 -5.741 1.00 40.38 99 PRO A CA 1
ATOM 717 C C . PRO A 1 99 ? 14.185 -9.509 -4.707 1.00 40.38 99 PRO A C 1
ATOM 719 O O . PRO A 1 99 ? 15.062 -8.717 -4.364 1.00 40.38 99 PRO A O 1
ATOM 722 N N . T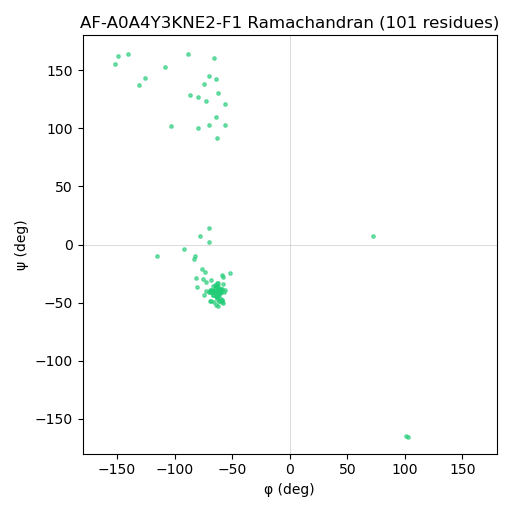HR A 1 100 ? 14.060 -10.708 -4.155 1.00 41.44 100 THR A N 1
ATOM 723 C CA . THR A 1 100 ? 15.114 -11.340 -3.377 1.00 41.44 100 THR A CA 1
ATOM 724 C C . THR A 1 100 ? 16.343 -11.395 -4.275 1.00 41.44 100 THR A C 1
ATOM 726 O O . THR A 1 100 ? 16.427 -12.211 -5.190 1.00 41.44 100 THR A O 1
ATOM 729 N N . ARG A 1 101 ? 17.300 -10.492 -4.036 1.00 39.88 101 ARG A N 1
ATOM 730 C CA . ARG A 1 101 ? 18.664 -10.622 -4.541 1.00 39.88 101 ARG A CA 1
ATOM 731 C C . ARG A 1 101 ? 19.238 -11.886 -3.900 1.00 39.88 101 ARG A C 1
ATOM 733 O O . ARG A 1 101 ? 19.730 -11.863 -2.779 1.00 39.88 101 ARG A O 1
ATOM 740 N N . ARG A 1 102 ? 19.075 -13.011 -4.594 1.00 37.34 102 ARG A N 1
ATOM 741 C CA . ARG A 1 102 ? 19.902 -14.203 -4.430 1.00 37.34 102 ARG A CA 1
ATOM 742 C C . ARG A 1 102 ? 21.191 -13.940 -5.203 1.00 37.34 102 ARG A C 1
ATOM 744 O O . ARG A 1 102 ? 21.199 -14.061 -6.423 1.00 37.34 102 ARG A O 1
ATOM 751 N N . THR A 1 103 ? 22.234 -13.560 -4.478 1.00 43.50 103 THR A N 1
ATOM 752 C CA . THR A 1 103 ? 23.642 -13.854 -4.779 1.00 43.50 103 THR A CA 1
ATOM 753 C C . THR A 1 103 ? 24.331 -14.032 -3.446 1.00 43.50 103 THR A C 1
ATOM 755 O O . THR A 1 103 ? 24.273 -13.050 -2.670 1.00 43.50 103 THR A O 1
#

Solvent-accessible surface area (backbone atoms only — not comparable to full-atom values): 5501 Å² total; per-residue (Å²): 133,82,57,67,43,80,42,51,78,64,57,22,51,51,26,41,48,51,12,50,55,26,39,50,52,14,50,61,25,44,76,70,30,64,96,65,94,43,73,38,36,53,50,11,54,52,26,40,52,53,11,53,50,27,39,48,40,17,48,35,18,67,78,68,40,28,27,70,74,57,88,48,70,69,56,55,35,54,56,30,44,70,72,42,86,66,15,46,60,52,23,53,53,66,58,61,77,52,82,78,81,84,126

pLDDT: mean 74.18, std 17.94, range [32.91, 98.12]

Organism: NCBI:txid1712

Mean predicted aligned error: 11.2 Å

Sequence (103 aa):
MGRTRNTTARDNRERAATAREHYQVAQERLEMAPDGASSAAQVAASSAVLAAIAASDATCGHALGQHSTEQDHRAAGRLLEETGPGGQALARKSRASHPTRRT

Radius of gyration: 14.39 Å; Cα contacts (8 Å, |Δi|>4): 131; chains: 1; bounding box: 34×27×40 Å